Protein AF-B3EAR2-F1 (afdb_monomer_lite)

Radius of gyration: 21.67 Å; chains: 1; bounding box: 42×41×60 Å

InterPro domains:
  IPR010982 Lambda repressor-like, DNA-binding domain superfamily [G3DSA:1.10.260.40] (98-179)
  IPR050400 Bacterial Cytoskeleton RodZ [PTHR34475] (99-172)

Organism: Trichlorobacter lovleyi (strain ATCC BAA-1151 / DSM 17278 / SZ) (NCBI:txid398767)

Sequence (179 aa):
MEEYYNYLDLLELTPEATPADIRRRYRYLKNLYAGDSIEIRALANDFSDEIRADYLARLDDAFKKLSELPEKSTTGAPLPGPGLDDELRLWLTQVDCFTGATLRNIRERMKVDLKTIFTVTRIQTHFLEAIEGEAFQSFPAEVYLRSYLIEYARFLSLDTQRVLNDYLARYRDWTAQQA

Foldseek 3Di:
DVVLVVLCVLLVHDPPQDLVNLVVSLVVVCCVLVPVDPVCVVVCPVDDPVNSVVSNVSSVVSSVCCVPPPPCDLPPDQQPAQPDDPVLVVVVVVDPAQQLCNLVVLCVVSVHDLVNLCVRLVPDSVVNVCRNVVVLVVDPDPVVVLSVLSSSCSNSVHDSVRNCVRYVVVSVVVVVVVD

pLDDT: mean 78.04, std 14.91, range [40.09, 97.94]

Structure (mmCIF, N/CA/C/O backbone):
data_AF-B3EAR2-F1
#
_entry.id   AF-B3EAR2-F1
#
loop_
_atom_site.group_PDB
_atom_site.id
_atom_site.type_symbol
_atom_site.label_atom_id
_atom_site.label_alt_id
_atom_site.label_comp_id
_atom_site.label_asym_id
_atom_site.label_entity_id
_atom_site.label_seq_id
_atom_site.pdbx_PDB_ins_code
_atom_site.Cartn_x
_atom_site.Cartn_y
_atom_site.Cartn_z
_atom_site.occupancy
_atom_site.B_iso_or_equiv
_atom_site.auth_seq_id
_atom_site.auth_comp_id
_atom_site.auth_asym_id
_atom_site.auth_atom_id
_atom_site.pdbx_PDB_model_num
ATOM 1 N N . MET A 1 1 ? 21.654 0.392 -13.871 1.00 49.25 1 MET A N 1
ATOM 2 C CA . MET A 1 1 ? 20.672 1.318 -13.251 1.00 49.25 1 MET A CA 1
ATOM 3 C C . MET A 1 1 ? 20.372 2.493 -14.167 1.00 49.25 1 MET A C 1
ATOM 5 O O . MET A 1 1 ? 19.207 2.818 -14.299 1.00 49.25 1 MET A O 1
ATOM 9 N N . GLU A 1 2 ? 21.383 3.059 -14.825 1.00 55.91 2 GLU A N 1
ATOM 10 C CA . GLU A 1 2 ? 21.277 4.167 -15.789 1.00 55.91 2 GLU A CA 1
ATOM 11 C C . GLU A 1 2 ? 20.353 3.866 -16.986 1.00 55.91 2 GLU A C 1
ATOM 13 O O . GLU A 1 2 ? 19.466 4.651 -17.293 1.00 55.91 2 GLU A O 1
ATOM 18 N N . GLU A 1 3 ? 20.442 2.664 -17.565 1.00 62.03 3 GLU A N 1
ATOM 19 C CA . GLU A 1 3 ? 19.599 2.260 -18.705 1.00 62.03 3 GLU A CA 1
ATOM 20 C C . GLU A 1 3 ? 18.091 2.275 -18.404 1.00 62.03 3 GLU A C 1
ATOM 22 O O . GLU A 1 3 ? 17.298 2.636 -19.263 1.00 62.03 3 GLU A O 1
ATOM 27 N N . TYR A 1 4 ? 17.678 1.942 -17.176 1.00 65.44 4 TYR A N 1
ATOM 28 C CA . TYR A 1 4 ? 16.263 1.945 -16.784 1.00 65.44 4 TYR A CA 1
ATOM 29 C C . TYR A 1 4 ? 15.664 3.357 -16.787 1.00 65.44 4 TYR A C 1
ATOM 31 O O . TYR A 1 4 ? 14.547 3.546 -17.260 1.00 65.44 4 TYR A O 1
ATOM 39 N N . TYR A 1 5 ? 16.418 4.343 -16.294 1.00 68.94 5 TYR A N 1
ATOM 40 C CA . TYR A 1 5 ? 15.993 5.741 -16.307 1.00 68.94 5 TYR A CA 1
ATOM 41 C C . TYR A 1 5 ? 15.959 6.290 -17.735 1.00 68.94 5 TYR A C 1
ATOM 43 O O . TYR A 1 5 ? 14.987 6.937 -18.095 1.00 68.94 5 TYR A O 1
ATOM 51 N N . ASN A 1 6 ? 16.912 5.898 -18.588 1.00 75.12 6 ASN A N 1
ATOM 52 C CA . ASN A 1 6 ? 16.911 6.287 -20.001 1.00 75.12 6 ASN A CA 1
ATOM 53 C C . ASN A 1 6 ? 15.655 5.803 -20.753 1.00 75.12 6 ASN A C 1
ATOM 55 O O . ASN A 1 6 ? 15.128 6.521 -21.602 1.00 75.12 6 ASN A O 1
ATOM 59 N N . TYR A 1 7 ? 15.156 4.598 -20.451 1.00 79.38 7 TYR A N 1
ATOM 60 C CA . TYR A 1 7 ? 13.914 4.099 -21.054 1.00 79.38 7 TYR A CA 1
ATOM 61 C C . TYR A 1 7 ? 12.673 4.817 -20.512 1.00 79.38 7 TYR A C 1
ATOM 63 O O . TYR A 1 7 ? 11.746 5.080 -21.275 1.00 79.38 7 TYR A O 1
ATOM 71 N N . LEU A 1 8 ? 12.644 5.151 -19.220 1.00 77.00 8 LEU A N 1
ATOM 72 C CA . LEU A 1 8 ? 11.547 5.923 -18.632 1.00 77.00 8 LEU A CA 1
ATOM 73 C C . LEU A 1 8 ? 11.501 7.353 -19.170 1.00 77.00 8 LEU A C 1
ATOM 75 O O . LEU A 1 8 ? 10.425 7.812 -19.547 1.00 77.00 8 LEU A O 1
ATOM 79 N N . ASP A 1 9 ? 12.655 8.007 -19.291 1.00 77.12 9 ASP A N 1
ATOM 80 C CA . ASP A 1 9 ? 12.780 9.348 -19.861 1.00 77.12 9 ASP A CA 1
ATOM 81 C C . ASP A 1 9 ? 12.283 9.378 -21.310 1.00 77.12 9 ASP A C 1
ATOM 83 O O . ASP A 1 9 ? 11.586 10.310 -21.706 1.00 77.12 9 ASP A O 1
ATOM 87 N N . LEU A 1 10 ? 12.549 8.322 -22.092 1.00 81.56 10 LEU A N 1
ATOM 88 C CA . LEU A 1 10 ? 12.051 8.217 -23.465 1.00 81.56 10 LEU A CA 1
ATOM 89 C C . LEU A 1 10 ? 10.520 8.093 -23.540 1.00 81.56 10 LEU A C 1
ATOM 91 O O . LEU A 1 10 ? 9.911 8.586 -24.489 1.00 81.56 10 LEU A O 1
ATOM 95 N N . LEU A 1 11 ? 9.894 7.450 -22.550 1.00 82.31 11 LEU A N 1
ATOM 96 C CA . LEU A 1 11 ? 8.436 7.420 -22.419 1.00 82.31 11 LEU A CA 1
ATOM 97 C C . LEU A 1 11 ? 7.884 8.648 -21.674 1.00 82.31 11 LEU A C 1
ATOM 99 O O . LEU A 1 11 ? 6.668 8.749 -21.512 1.00 82.31 11 LEU A O 1
ATOM 103 N N . GLU A 1 12 ? 8.733 9.586 -21.253 1.00 79.31 12 GLU A N 1
ATOM 104 C CA . GLU A 1 12 ? 8.374 10.740 -20.422 1.00 79.31 12 GLU A CA 1
ATOM 105 C C . GLU A 1 12 ? 7.667 10.321 -19.121 1.00 79.31 12 GLU A C 1
ATOM 107 O O . GLU A 1 12 ? 6.612 10.841 -18.747 1.00 79.31 12 GLU A O 1
ATOM 112 N N . LEU A 1 13 ? 8.222 9.308 -18.458 1.00 78.31 13 LEU A N 1
ATOM 113 C CA . LEU A 1 13 ? 7.692 8.718 -17.236 1.00 78.31 13 LEU A CA 1
ATOM 114 C C . LEU A 1 13 ? 8.648 8.928 -16.071 1.00 78.31 13 LEU A C 1
ATOM 116 O O . LEU A 1 13 ? 9.864 8.948 -16.231 1.00 78.31 13 LEU A O 1
ATOM 120 N N . THR A 1 14 ? 8.084 9.032 -14.872 1.00 74.12 14 THR A N 1
ATOM 121 C CA . THR A 1 14 ? 8.878 9.084 -13.646 1.00 74.12 14 THR A CA 1
ATOM 122 C C . THR A 1 14 ? 9.204 7.668 -13.148 1.00 74.12 14 THR A C 1
ATOM 124 O O . THR A 1 14 ? 8.540 6.701 -13.544 1.00 74.12 14 THR A O 1
ATOM 127 N N . PRO A 1 15 ? 10.206 7.504 -12.264 1.00 67.62 15 PRO A N 1
ATOM 128 C CA . PRO A 1 15 ? 10.580 6.204 -11.692 1.00 67.62 15 PRO A CA 1
ATOM 129 C C . PRO A 1 15 ? 9.451 5.466 -10.961 1.00 67.62 15 PRO A C 1
ATOM 131 O O . PRO A 1 15 ? 9.532 4.251 -10.786 1.00 67.62 15 PRO A O 1
ATOM 134 N N . GLU A 1 16 ? 8.407 6.186 -10.554 1.00 66.75 16 GLU A N 1
ATOM 135 C CA . GLU A 1 16 ? 7.221 5.684 -9.858 1.00 66.75 16 GLU A CA 1
ATOM 136 C C . GLU A 1 16 ? 6.123 5.176 -10.812 1.00 66.75 16 GLU A C 1
ATOM 138 O O . GLU A 1 16 ? 5.080 4.704 -10.352 1.00 66.75 16 GLU A O 1
ATOM 143 N N . ALA A 1 17 ? 6.321 5.274 -12.131 1.00 71.38 17 ALA A N 1
ATOM 144 C CA . ALA A 1 17 ? 5.330 4.873 -13.122 1.00 71.38 17 ALA A CA 1
ATOM 145 C C . ALA A 1 17 ? 4.984 3.379 -13.021 1.00 71.38 17 ALA A C 1
ATOM 147 O O . ALA A 1 17 ? 5.853 2.504 -13.033 1.00 71.38 17 ALA A O 1
ATOM 148 N N . THR A 1 18 ? 3.687 3.070 -12.969 1.00 72.88 18 THR A N 1
ATOM 149 C CA . THR A 1 18 ? 3.226 1.680 -12.907 1.00 72.88 18 THR A CA 1
ATOM 150 C C . THR A 1 18 ? 3.320 1.001 -14.280 1.00 72.88 18 THR A C 1
ATOM 152 O O . THR A 1 18 ? 3.293 1.672 -15.316 1.00 72.88 18 THR A O 1
ATOM 155 N N . PRO A 1 19 ? 3.305 -0.344 -14.353 1.00 71.06 19 PRO A N 1
ATOM 156 C CA . PRO A 1 19 ? 3.233 -1.054 -15.634 1.00 71.06 19 PRO A CA 1
ATOM 157 C C . PRO A 1 19 ? 2.020 -0.657 -16.495 1.00 71.06 19 PRO A C 1
ATOM 159 O O . PRO A 1 19 ? 2.064 -0.716 -17.727 1.00 71.06 19 PRO A O 1
ATOM 162 N N . ALA A 1 20 ? 0.918 -0.238 -15.862 1.00 67.88 20 ALA A N 1
ATOM 163 C CA . ALA A 1 20 ? -0.247 0.286 -16.564 1.00 67.88 20 ALA A CA 1
ATOM 164 C C . ALA A 1 20 ? 0.025 1.671 -17.175 1.00 67.88 20 ALA A C 1
ATOM 166 O O . ALA A 1 20 ? -0.410 1.927 -18.301 1.00 67.88 20 ALA A O 1
ATOM 167 N N . ASP A 1 21 ? 0.774 2.530 -16.478 1.00 75.50 21 ASP A N 1
ATOM 168 C CA . ASP A 1 21 ? 1.197 3.841 -16.977 1.00 75.50 21 ASP A CA 1
ATOM 169 C C . ASP A 1 21 ? 2.162 3.701 -18.155 1.00 75.50 21 ASP A C 1
ATOM 171 O O . ASP A 1 21 ? 1.952 4.352 -19.176 1.00 75.50 21 ASP A O 1
ATOM 175 N N . ILE A 1 22 ? 3.119 2.768 -18.079 1.00 81.56 22 ILE A N 1
ATOM 176 C CA . ILE A 1 22 ? 4.043 2.437 -19.178 1.00 81.56 22 ILE A CA 1
ATOM 177 C C . ILE A 1 22 ? 3.260 2.045 -20.440 1.00 81.56 22 ILE A C 1
ATOM 179 O O . ILE A 1 22 ? 3.438 2.641 -21.502 1.00 81.56 22 ILE A O 1
ATOM 183 N N . ARG A 1 23 ? 2.308 1.105 -20.326 1.00 78.69 23 ARG A N 1
ATOM 184 C CA . ARG A 1 23 ? 1.460 0.673 -21.458 1.00 78.69 23 ARG A CA 1
ATOM 185 C C . ARG A 1 23 ? 0.550 1.775 -21.996 1.00 78.69 23 ARG A C 1
ATOM 187 O O . ARG A 1 23 ? 0.253 1.798 -23.193 1.00 78.69 23 ARG A O 1
ATOM 194 N N . ARG A 1 24 ? 0.020 2.636 -21.123 1.00 79.38 24 ARG A N 1
ATOM 195 C CA . ARG A 1 24 ? -0.842 3.759 -21.521 1.00 79.38 24 ARG A CA 1
ATOM 196 C C . ARG A 1 24 ? -0.030 4.805 -22.279 1.00 79.38 24 ARG A C 1
ATOM 198 O O . ARG A 1 24 ? -0.459 5.248 -23.341 1.00 79.38 24 ARG A O 1
ATOM 205 N N . ARG A 1 25 ? 1.141 5.159 -21.753 1.00 84.75 25 ARG A N 1
ATOM 206 C CA . ARG A 1 25 ? 2.001 6.204 -22.300 1.00 84.75 25 ARG A CA 1
ATOM 207 C C . ARG A 1 25 ? 2.644 5.792 -23.617 1.00 84.75 25 ARG A C 1
ATOM 209 O O . ARG A 1 25 ? 2.582 6.561 -24.568 1.00 84.75 25 ARG A O 1
ATOM 216 N N . TYR A 1 26 ? 3.121 4.551 -23.706 1.00 86.25 26 TYR A N 1
ATOM 217 C CA . TYR A 1 26 ? 3.596 3.958 -24.955 1.00 86.25 26 TYR A CA 1
ATOM 218 C C . TYR A 1 26 ? 2.552 4.058 -26.076 1.00 86.25 26 TYR A C 1
ATOM 220 O O . TYR A 1 26 ? 2.844 4.590 -27.142 1.00 86.25 26 TYR A O 1
ATOM 228 N N . ARG A 1 27 ? 1.307 3.622 -25.827 1.00 83.69 27 ARG A N 1
ATOM 229 C CA . ARG A 1 27 ? 0.227 3.708 -26.829 1.00 83.69 27 ARG A CA 1
ATOM 230 C C . ARG A 1 27 ? -0.081 5.143 -27.243 1.00 83.69 27 ARG A C 1
ATOM 232 O O . ARG A 1 27 ? -0.320 5.388 -28.419 1.00 83.69 27 ARG A O 1
ATOM 239 N N . TYR A 1 28 ? -0.073 6.074 -26.292 1.00 81.81 28 TYR A N 1
ATOM 240 C CA . TYR A 1 28 ? -0.286 7.488 -26.581 1.00 81.81 28 TYR A CA 1
ATOM 241 C C . TYR A 1 28 ? 0.802 8.046 -27.506 1.00 81.81 28 TYR A C 1
ATOM 243 O O . TYR A 1 28 ? 0.474 8.607 -28.546 1.00 81.81 28 TYR A O 1
ATOM 251 N N . LEU A 1 29 ? 2.082 7.852 -27.164 1.00 82.88 29 LEU A N 1
ATOM 252 C CA . LEU A 1 29 ? 3.205 8.347 -27.966 1.00 82.88 29 LEU A CA 1
ATOM 253 C C . LEU A 1 29 ? 3.239 7.668 -29.338 1.00 82.88 29 LEU A C 1
ATOM 255 O O . LEU A 1 29 ? 3.382 8.338 -30.356 1.00 82.88 29 LEU A O 1
ATOM 259 N N . LYS A 1 30 ? 3.005 6.353 -29.390 1.00 83.31 30 LYS A N 1
ATOM 260 C CA . LYS A 1 30 ? 2.936 5.616 -30.653 1.00 83.31 30 LYS A CA 1
ATOM 261 C C . LYS A 1 30 ? 1.836 6.156 -31.562 1.00 83.31 30 LYS A C 1
ATOM 263 O O . LYS A 1 30 ? 2.116 6.426 -32.718 1.00 83.31 30 LYS A O 1
ATOM 268 N N . ASN A 1 31 ? 0.631 6.402 -31.049 1.00 79.12 31 ASN A N 1
ATOM 269 C CA . ASN A 1 31 ? -0.453 6.983 -31.850 1.00 79.12 31 ASN A CA 1
ATOM 270 C C . ASN A 1 31 ? -0.174 8.437 -32.262 1.00 79.12 31 ASN A C 1
ATOM 272 O O . ASN A 1 31 ? -0.488 8.825 -33.385 1.00 79.12 31 ASN A O 1
ATOM 276 N N . LEU A 1 32 ? 0.429 9.232 -31.374 1.00 74.62 32 LEU A N 1
ATOM 277 C CA . LEU A 1 32 ? 0.750 10.636 -31.633 1.00 74.62 32 LEU A CA 1
ATOM 278 C C . LEU A 1 32 ? 1.768 10.788 -32.774 1.00 74.62 32 LEU A C 1
ATOM 280 O O . LEU A 1 32 ? 1.616 11.663 -33.623 1.00 74.62 32 LEU A O 1
ATOM 284 N N . TYR A 1 33 ? 2.776 9.913 -32.817 1.00 71.81 33 TYR A N 1
ATOM 285 C CA . TYR A 1 33 ? 3.859 9.966 -33.801 1.00 71.81 33 TYR A CA 1
ATOM 286 C C . TYR A 1 33 ? 3.686 8.999 -34.982 1.00 71.81 33 TYR A C 1
ATOM 288 O O . TYR A 1 33 ? 4.378 9.165 -35.979 1.00 71.81 33 TYR A O 1
ATOM 296 N N . ALA A 1 34 ? 2.752 8.042 -34.942 1.00 68.50 34 ALA A N 1
ATOM 297 C CA . ALA A 1 34 ? 2.411 7.191 -36.094 1.00 68.50 34 ALA A CA 1
ATOM 298 C C . ALA A 1 34 ? 1.641 7.938 -37.200 1.00 68.50 34 ALA A C 1
ATOM 300 O O . ALA A 1 34 ? 1.478 7.407 -38.295 1.00 68.50 34 ALA A O 1
ATOM 301 N N . GLY A 1 35 ? 1.211 9.181 -36.948 1.00 60.91 35 GLY A N 1
ATOM 302 C CA . GLY A 1 35 ? 0.560 10.028 -37.951 1.00 60.91 35 GLY A CA 1
ATOM 303 C C . GLY A 1 35 ? -0.949 9.813 -38.099 1.00 60.91 35 GLY A C 1
ATOM 304 O O . GLY A 1 35 ? -1.537 10.366 -39.027 1.00 60.91 35 GLY A O 1
ATOM 305 N N . ASP A 1 36 ? -1.577 9.072 -37.180 1.00 53.06 36 ASP A N 1
ATOM 306 C CA . ASP A 1 36 ? -3.024 8.806 -37.190 1.00 53.06 36 ASP A CA 1
ATOM 307 C C . ASP A 1 36 ? -3.866 9.942 -36.580 1.00 53.06 36 ASP A C 1
ATOM 309 O O . ASP A 1 36 ? -5.090 9.932 -36.714 1.00 53.06 36 ASP A O 1
ATOM 313 N N . SER A 1 37 ? -3.244 10.954 -35.952 1.00 54.31 37 SER A N 1
ATOM 314 C CA . SER A 1 37 ? -3.953 12.175 -35.548 1.00 54.31 37 SER A CA 1
ATOM 315 C C . SER A 1 37 ? -3.783 13.312 -36.560 1.00 54.31 37 SER A C 1
ATOM 317 O O . SER A 1 37 ? -2.673 13.726 -36.905 1.00 54.31 37 SER A O 1
ATOM 319 N N . ILE A 1 38 ? -4.924 13.861 -36.987 1.00 48.88 38 ILE A N 1
ATOM 320 C CA . ILE A 1 38 ? -5.070 15.000 -37.907 1.00 48.88 38 ILE A CA 1
ATOM 321 C C . ILE A 1 38 ? -4.341 16.259 -37.391 1.00 48.88 38 ILE A C 1
ATOM 323 O O . ILE A 1 38 ? -3.928 17.095 -38.194 1.00 48.88 38 ILE A O 1
ATOM 327 N N . GLU A 1 39 ? -4.110 16.376 -36.080 1.00 50.81 39 GLU A N 1
ATOM 328 C CA . GLU A 1 39 ? -3.535 17.567 -35.438 1.00 50.81 39 GLU A CA 1
ATOM 329 C C . GLU A 1 39 ? -2.027 17.779 -35.691 1.00 50.81 39 GLU A C 1
ATOM 331 O O . GLU A 1 39 ? -1.559 18.914 -35.638 1.00 50.81 39 GLU A O 1
ATOM 336 N N . ILE A 1 40 ? -1.255 16.734 -36.021 1.00 49.72 40 ILE A N 1
ATOM 337 C CA . ILE A 1 40 ? 0.213 16.838 -36.182 1.00 49.72 40 ILE A CA 1
ATOM 338 C C . ILE A 1 40 ? 0.642 17.084 -37.634 1.00 49.72 40 ILE A C 1
ATOM 340 O O . ILE A 1 40 ? 1.688 17.690 -37.862 1.00 49.72 40 ILE A O 1
ATOM 344 N N . ARG A 1 41 ? -0.167 16.718 -38.641 1.00 51.53 41 ARG A N 1
ATOM 345 C CA . ARG A 1 41 ? 0.163 16.988 -40.059 1.00 51.53 41 ARG A CA 1
ATOM 346 C C . ARG A 1 41 ? 0.382 18.478 -40.356 1.00 51.53 41 ARG A C 1
ATOM 348 O O . ARG A 1 41 ? 1.110 18.799 -41.287 1.00 51.53 41 ARG A O 1
ATOM 355 N N . ALA A 1 42 ? -0.198 19.369 -39.550 1.00 51.41 42 ALA A N 1
ATOM 356 C CA . ALA A 1 42 ? -0.034 20.817 -39.667 1.00 51.41 42 ALA A CA 1
ATOM 357 C C . ALA A 1 42 ? 1.272 21.364 -39.043 1.00 51.41 42 ALA A C 1
ATOM 359 O O . ALA A 1 42 ? 1.683 22.465 -39.396 1.00 51.41 42 ALA A O 1
ATOM 360 N N . LEU A 1 43 ? 1.935 20.605 -38.158 1.00 51.34 43 LEU A N 1
ATOM 361 C CA . LEU A 1 43 ? 3.219 20.958 -37.521 1.00 51.34 43 LEU A CA 1
ATOM 362 C C . LEU A 1 43 ? 4.394 20.082 -38.008 1.00 51.34 43 LEU A C 1
ATOM 364 O O . LEU A 1 43 ? 5.541 20.313 -37.640 1.00 51.34 43 LEU A O 1
ATOM 368 N N . ALA A 1 44 ? 4.132 19.081 -38.853 1.00 49.34 44 ALA A N 1
ATOM 369 C CA . ALA A 1 44 ? 5.088 18.059 -39.293 1.00 49.34 44 ALA A CA 1
ATOM 370 C C . ALA A 1 44 ? 6.136 18.526 -40.324 1.00 49.34 44 ALA A C 1
ATOM 372 O O . ALA A 1 44 ? 6.766 17.685 -40.961 1.00 49.34 44 ALA A O 1
ATOM 373 N N . ASN A 1 45 ? 6.342 19.833 -40.499 1.00 52.34 45 ASN A N 1
ATOM 374 C CA . ASN A 1 45 ? 7.364 20.341 -41.418 1.00 52.34 45 ASN A CA 1
ATOM 375 C C . ASN A 1 45 ? 8.783 20.324 -40.809 1.00 52.34 45 ASN A C 1
ATOM 377 O O . ASN A 1 45 ? 9.753 20.493 -41.541 1.00 52.34 45 ASN A O 1
ATOM 381 N N . ASP A 1 46 ? 8.900 20.071 -39.498 1.00 53.59 46 ASP A N 1
ATOM 382 C CA . ASP A 1 46 ? 10.171 20.136 -38.758 1.00 53.59 46 ASP A CA 1
ATOM 383 C C . ASP A 1 46 ? 10.805 18.760 -38.463 1.00 53.59 46 ASP A C 1
ATOM 385 O O . ASP A 1 46 ? 11.927 18.690 -37.966 1.00 53.59 46 ASP A O 1
ATOM 389 N N . PHE A 1 47 ? 10.132 17.649 -38.793 1.00 54.84 47 PHE A N 1
ATOM 390 C CA . PHE A 1 47 ? 10.651 16.293 -38.572 1.00 54.84 47 PHE A CA 1
ATOM 391 C C . PHE A 1 47 ? 10.589 15.465 -39.854 1.00 54.84 47 PHE A C 1
ATOM 393 O O . PHE A 1 47 ? 9.499 15.165 -40.348 1.00 54.84 47 PHE A O 1
ATOM 400 N N . SER A 1 48 ? 11.756 15.057 -40.368 1.00 68.12 48 SER A N 1
ATOM 401 C CA . SER A 1 48 ? 11.826 14.137 -41.506 1.00 68.12 48 SER A CA 1
ATOM 402 C C . SER A 1 48 ? 11.195 12.785 -41.156 1.00 68.12 48 SER A C 1
ATOM 404 O O . SER A 1 48 ? 11.195 12.354 -39.997 1.00 68.12 48 SER A O 1
ATOM 406 N N . ASP A 1 49 ? 10.672 12.095 -42.171 1.00 69.81 49 ASP A N 1
ATOM 407 C CA . ASP A 1 49 ? 10.103 10.750 -42.018 1.00 69.81 49 ASP A CA 1
ATOM 408 C C . ASP A 1 49 ? 11.118 9.765 -41.409 1.00 69.81 49 ASP A C 1
ATOM 410 O O . ASP A 1 49 ? 10.743 8.886 -40.634 1.00 69.81 49 ASP A O 1
ATOM 414 N N . GLU A 1 50 ? 12.409 9.969 -41.685 1.00 70.88 50 GLU A N 1
ATOM 415 C CA . GLU A 1 50 ? 13.515 9.191 -41.121 1.00 70.88 50 GLU A CA 1
ATOM 416 C C . GLU A 1 50 ? 13.669 9.397 -39.608 1.00 70.88 50 GLU A C 1
ATOM 418 O O . GLU A 1 50 ? 13.753 8.422 -38.864 1.00 70.88 50 GLU A O 1
ATOM 423 N N . ILE A 1 51 ? 13.642 10.647 -39.128 1.00 69.25 51 ILE A N 1
ATOM 424 C CA . ILE A 1 51 ? 13.751 10.950 -37.689 1.00 69.25 51 ILE A CA 1
ATOM 425 C C . ILE A 1 51 ? 12.535 10.397 -36.936 1.00 69.25 51 ILE A C 1
ATOM 427 O O . ILE A 1 51 ? 12.661 9.878 -35.826 1.00 69.25 51 ILE A O 1
ATOM 431 N N . ARG A 1 52 ? 11.348 10.469 -37.548 1.00 69.94 52 ARG A N 1
ATOM 432 C CA . ARG A 1 52 ? 10.119 9.903 -36.978 1.00 69.94 52 ARG A CA 1
ATOM 433 C C . ARG A 1 52 ? 10.208 8.384 -36.848 1.00 69.94 52 ARG A C 1
ATOM 435 O O . ARG A 1 52 ? 9.835 7.842 -35.809 1.00 69.94 52 ARG A O 1
ATOM 442 N N . ALA A 1 53 ? 10.705 7.707 -37.881 1.00 75.00 53 ALA A N 1
ATOM 443 C CA . ALA A 1 53 ? 10.896 6.262 -37.863 1.00 75.00 53 ALA A CA 1
ATOM 444 C C . ALA A 1 53 ? 11.918 5.833 -36.796 1.00 75.00 53 ALA A C 1
ATOM 446 O O . ALA A 1 53 ? 11.652 4.883 -36.059 1.00 75.00 53 ALA A O 1
ATOM 447 N N . ASP A 1 54 ? 13.032 6.562 -36.658 1.00 77.81 54 ASP A N 1
ATOM 448 C CA . ASP A 1 54 ? 14.031 6.319 -35.608 1.00 77.81 54 ASP A CA 1
ATOM 449 C C . ASP A 1 54 ? 13.432 6.473 -34.202 1.00 77.81 54 ASP A C 1
ATOM 451 O O . ASP A 1 54 ? 13.571 5.592 -33.353 1.00 77.81 54 ASP A O 1
ATOM 455 N N . TYR A 1 55 ? 12.680 7.551 -33.964 1.00 77.88 55 TYR A N 1
ATOM 456 C CA . TYR A 1 55 ? 12.037 7.790 -32.674 1.00 77.88 55 TYR A CA 1
ATOM 457 C C . TYR A 1 55 ? 11.030 6.688 -32.306 1.00 77.88 55 TYR A C 1
ATOM 459 O O . TYR A 1 55 ? 11.040 6.188 -31.179 1.00 77.88 55 TYR A O 1
ATOM 467 N N . LEU A 1 56 ? 10.201 6.251 -33.260 1.00 78.81 56 LEU A N 1
ATOM 468 C CA . LEU A 1 56 ? 9.258 5.148 -33.053 1.00 78.81 56 LEU A CA 1
ATOM 469 C C . LEU A 1 56 ? 9.971 3.817 -32.776 1.00 78.81 56 LEU A C 1
ATOM 471 O O . LEU A 1 56 ? 9.536 3.065 -31.904 1.00 78.81 5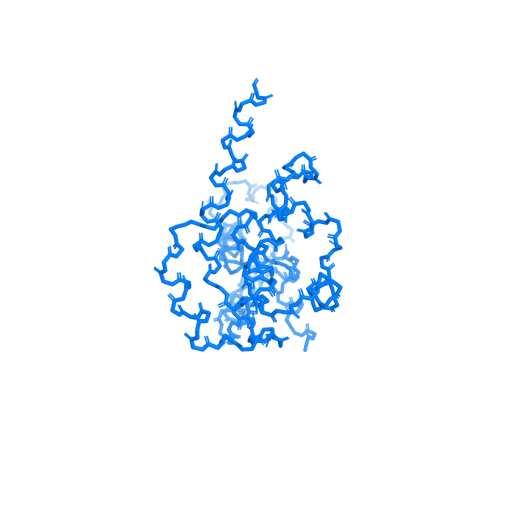6 L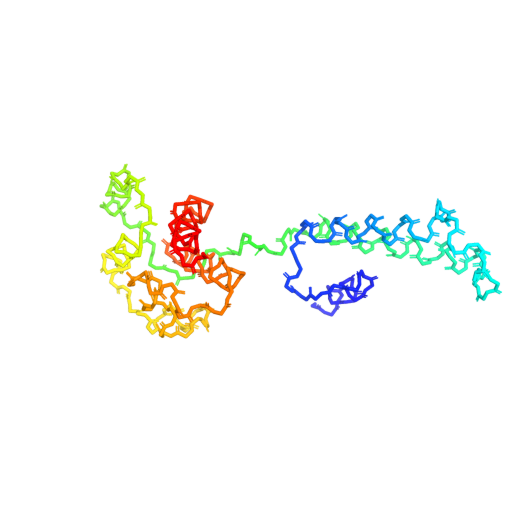EU A O 1
ATOM 475 N N . ALA A 1 57 ? 11.082 3.537 -33.464 1.00 82.88 57 ALA A N 1
ATOM 476 C CA . ALA A 1 57 ? 11.884 2.341 -33.217 1.00 82.88 57 ALA A CA 1
ATOM 477 C C . ALA A 1 57 ? 12.493 2.348 -31.807 1.00 82.88 57 ALA A C 1
ATOM 479 O O . ALA A 1 57 ? 12.454 1.335 -31.105 1.00 82.88 57 ALA A O 1
ATOM 480 N N . ARG A 1 58 ? 12.989 3.505 -31.356 1.00 80.56 58 ARG A N 1
ATOM 481 C CA . ARG A 1 58 ? 13.511 3.687 -29.994 1.00 80.56 58 ARG A CA 1
ATOM 482 C C . ARG A 1 58 ? 12.417 3.542 -28.935 1.00 80.56 58 ARG A C 1
ATOM 484 O O . ARG A 1 58 ? 12.673 2.950 -27.890 1.00 80.56 58 ARG A O 1
ATOM 491 N N . LEU A 1 59 ? 11.201 4.030 -29.197 1.00 82.00 59 LEU A N 1
ATOM 492 C CA . LEU A 1 59 ? 10.041 3.833 -28.316 1.00 82.00 59 LEU A CA 1
ATOM 493 C C . LEU A 1 59 ? 9.640 2.359 -28.197 1.00 82.00 59 LEU A C 1
ATOM 495 O O . LEU A 1 59 ? 9.344 1.893 -27.096 1.00 82.00 59 LEU A O 1
ATOM 499 N N . ASP A 1 60 ? 9.628 1.630 -29.315 1.00 83.25 60 ASP A N 1
ATOM 500 C CA . ASP A 1 60 ? 9.324 0.198 -29.336 1.00 83.25 60 ASP A CA 1
ATOM 501 C C . ASP A 1 60 ? 10.387 -0.607 -28.574 1.00 83.25 60 ASP A C 1
ATOM 503 O O . ASP A 1 60 ? 10.030 -1.474 -27.774 1.00 83.25 60 ASP A O 1
ATOM 507 N N . ASP A 1 61 ? 11.673 -0.288 -28.753 1.00 82.38 61 ASP A N 1
ATOM 508 C CA . ASP A 1 61 ? 12.755 -0.921 -27.993 1.00 82.38 61 ASP A CA 1
ATOM 509 C C . ASP A 1 61 ? 12.655 -0.595 -26.498 1.00 82.38 61 ASP A C 1
ATOM 511 O O . ASP A 1 61 ? 12.679 -1.505 -25.676 1.00 82.38 61 ASP A O 1
ATOM 515 N N . ALA A 1 62 ? 12.422 0.665 -26.120 1.00 81.00 62 ALA A N 1
ATOM 516 C CA . ALA A 1 62 ? 12.258 1.043 -24.718 1.00 81.00 62 ALA A CA 1
ATOM 517 C C . ALA A 1 62 ? 11.057 0.356 -24.058 1.00 81.00 62 ALA A C 1
ATOM 519 O O . ALA A 1 62 ? 11.176 -0.155 -22.945 1.00 81.00 62 ALA A O 1
ATOM 520 N N . PHE A 1 63 ? 9.910 0.282 -24.740 1.00 80.56 63 PHE A N 1
ATOM 521 C CA . PHE A 1 63 ? 8.748 -0.450 -24.241 1.00 80.56 63 PHE A CA 1
ATOM 522 C C . PHE A 1 63 ? 9.049 -1.943 -24.095 1.00 80.56 63 PHE A C 1
ATOM 524 O O . PHE A 1 63 ? 8.751 -2.527 -23.053 1.00 80.56 63 PHE A O 1
ATOM 531 N N . LYS A 1 64 ? 9.689 -2.546 -25.103 1.00 83.81 64 LYS A N 1
ATOM 532 C CA . LYS A 1 64 ? 10.109 -3.946 -25.076 1.00 83.81 64 LYS A CA 1
ATOM 533 C C . LYS A 1 64 ? 11.042 -4.203 -23.899 1.00 83.81 64 LYS A C 1
ATOM 535 O O . LYS A 1 64 ? 10.736 -5.068 -23.089 1.00 83.81 64 LYS A O 1
ATOM 540 N N . LYS A 1 65 ? 12.094 -3.401 -23.723 1.00 82.75 65 LYS A N 1
ATOM 541 C CA . LYS A 1 65 ? 13.021 -3.491 -22.588 1.00 82.75 65 LYS A CA 1
ATOM 542 C C . LYS A 1 65 ? 12.302 -3.309 -21.257 1.00 82.75 65 LYS A C 1
ATOM 544 O O . LYS A 1 65 ? 12.478 -4.142 -20.383 1.00 82.75 65 LYS A O 1
ATOM 549 N N . LEU A 1 66 ? 11.434 -2.310 -21.103 1.00 77.12 66 LEU A N 1
ATOM 550 C CA . LEU A 1 66 ? 10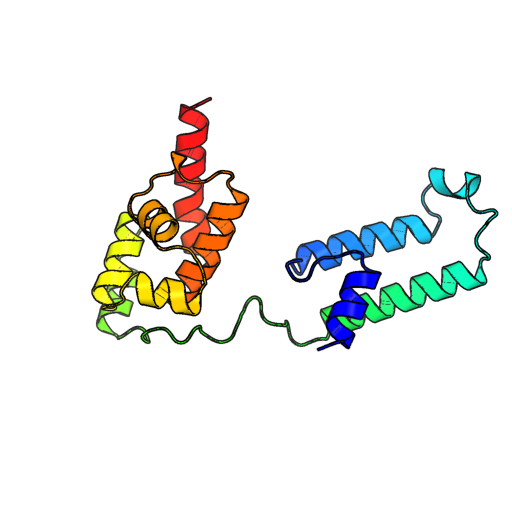.648 -2.127 -19.875 1.00 77.12 66 LEU A CA 1
ATOM 551 C C . LEU A 1 66 ? 9.674 -3.285 -19.599 1.00 77.12 66 LEU A C 1
ATOM 553 O O . LEU A 1 66 ? 9.375 -3.551 -18.439 1.00 77.12 66 LEU A O 1
ATOM 557 N N . SER A 1 67 ? 9.193 -3.973 -20.639 1.00 71.88 67 SER A N 1
ATOM 558 C CA . SER A 1 67 ? 8.296 -5.133 -20.526 1.00 71.88 67 SER A CA 1
ATOM 559 C C . SER A 1 67 ? 9.011 -6.483 -20.357 1.00 71.88 67 SER A C 1
ATOM 561 O O . SER A 1 67 ? 8.433 -7.401 -19.784 1.00 71.88 67 SER A O 1
ATOM 563 N N . GLU A 1 68 ? 10.244 -6.607 -20.861 1.00 71.12 68 GLU A N 1
ATOM 564 C CA . GLU A 1 68 ? 11.099 -7.804 -20.799 1.00 71.12 68 GLU A CA 1
ATOM 565 C C . GLU A 1 68 ? 12.040 -7.792 -19.599 1.00 71.12 68 GLU A C 1
ATOM 567 O O . GLU A 1 68 ? 12.526 -8.848 -19.187 1.00 71.12 68 GLU A O 1
ATOM 572 N N . LEU A 1 69 ? 12.317 -6.612 -19.036 1.00 61.09 69 LEU A N 1
ATOM 573 C CA . LEU A 1 69 ? 12.935 -6.527 -17.727 1.00 61.09 69 LEU A CA 1
ATOM 574 C C . LEU A 1 69 ? 12.058 -7.360 -16.786 1.00 61.09 69 LEU A C 1
ATOM 576 O O . LEU A 1 69 ? 10.853 -7.094 -16.719 1.00 61.09 69 LEU A O 1
ATOM 580 N N . PRO A 1 70 ? 12.622 -8.372 -16.090 1.00 46.22 70 PRO A N 1
ATOM 581 C CA . PRO A 1 70 ? 11.875 -9.093 -15.071 1.00 46.22 70 PRO A CA 1
ATOM 582 C C . PRO A 1 70 ? 11.311 -8.013 -14.178 1.00 46.22 70 PRO A C 1
ATOM 584 O O . PRO A 1 70 ? 12.112 -7.180 -13.738 1.00 46.22 70 PRO A O 1
ATOM 587 N N . GLU A 1 71 ? 9.972 -7.963 -14.066 1.00 47.09 71 GLU A N 1
ATOM 588 C CA . GLU A 1 71 ? 9.249 -6.859 -13.437 1.00 47.09 71 GLU A CA 1
ATOM 589 C C . GLU A 1 71 ? 10.124 -6.334 -12.318 1.00 47.09 71 GLU A C 1
ATOM 591 O O . GLU A 1 71 ? 10.436 -7.089 -11.395 1.00 47.09 71 GLU A O 1
ATOM 596 N N . LYS A 1 72 ? 10.660 -5.114 -12.456 1.00 45.84 72 LYS A N 1
ATOM 597 C CA . LYS A 1 72 ? 11.420 -4.535 -11.360 1.00 45.84 72 LYS A CA 1
ATOM 598 C C . LYS A 1 72 ? 10.371 -4.343 -10.304 1.00 45.84 72 LYS A C 1
ATOM 600 O O . LYS A 1 72 ? 9.453 -3.540 -10.455 1.00 45.84 72 LYS A O 1
ATOM 605 N N . SER A 1 73 ? 10.388 -5.281 -9.392 1.00 40.97 73 SER A N 1
ATOM 606 C CA . SER A 1 73 ? 9.144 -5.828 -8.964 1.00 40.97 73 SER A CA 1
ATOM 607 C C . SER A 1 73 ? 8.482 -4.771 -8.090 1.00 40.97 73 SER A C 1
ATOM 609 O O . SER A 1 73 ? 8.973 -4.381 -7.035 1.00 40.97 73 SER A O 1
ATOM 611 N N . THR A 1 74 ? 7.365 -4.240 -8.580 1.00 43.81 74 THR A N 1
ATOM 612 C CA . THR A 1 74 ? 6.306 -3.748 -7.695 1.00 43.81 74 THR A CA 1
ATOM 613 C C . THR A 1 74 ? 5.782 -4.923 -6.853 1.00 43.81 74 THR A C 1
ATOM 615 O O . THR A 1 74 ? 5.294 -4.734 -5.748 1.00 43.81 74 THR A O 1
ATOM 618 N N . THR A 1 75 ? 6.066 -6.155 -7.279 1.00 45.44 75 THR A N 1
ATOM 619 C CA . THR A 1 75 ? 6.303 -7.365 -6.477 1.00 45.44 75 THR A CA 1
ATOM 620 C C . THR A 1 75 ? 7.687 -7.368 -5.803 1.00 45.44 75 THR A C 1
ATOM 622 O O . THR A 1 75 ? 8.446 -8.331 -5.921 1.00 45.44 75 THR A O 1
ATOM 625 N N . GLY A 1 76 ? 8.100 -6.272 -5.157 1.00 42.53 76 GLY A N 1
A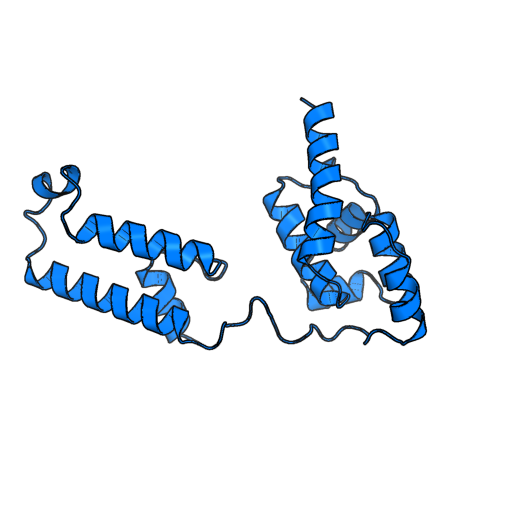TOM 626 C CA . GLY A 1 76 ? 9.442 -6.203 -4.560 1.00 42.53 76 GLY A CA 1
ATOM 627 C C . GLY A 1 76 ? 9.655 -7.417 -3.674 1.00 42.53 76 GLY A C 1
ATOM 628 O O . GLY A 1 76 ? 8.703 -7.845 -3.013 1.00 42.53 76 GLY A O 1
ATOM 629 N N . ALA A 1 77 ? 10.867 -7.978 -3.721 1.00 40.09 77 ALA A N 1
ATOM 630 C CA . ALA A 1 77 ? 11.314 -8.991 -2.773 1.00 40.09 77 ALA A CA 1
ATOM 631 C C . ALA A 1 77 ? 10.673 -8.704 -1.407 1.00 40.09 77 ALA A C 1
ATOM 633 O O . ALA A 1 77 ? 10.629 -7.516 -1.053 1.00 40.09 77 ALA A O 1
ATOM 634 N N . PRO A 1 78 ? 10.130 -9.721 -0.701 1.00 43.75 78 PRO A N 1
ATOM 635 C CA . PRO A 1 78 ? 9.461 -9.509 0.573 1.00 43.75 78 PRO A CA 1
ATOM 636 C C . PRO A 1 78 ? 10.277 -8.499 1.362 1.00 43.75 78 PRO A C 1
ATOM 638 O O . PRO A 1 78 ? 11.480 -8.709 1.560 1.00 43.75 78 PRO A O 1
ATOM 641 N N . LEU A 1 79 ? 9.663 -7.359 1.709 1.00 45.12 79 LEU A N 1
ATOM 642 C CA . LEU A 1 79 ? 10.304 -6.447 2.647 1.00 45.12 79 LEU A CA 1
ATOM 643 C C . LEU A 1 79 ? 10.755 -7.327 3.820 1.00 45.12 79 LEU A C 1
ATOM 645 O O . LEU A 1 79 ? 10.013 -8.256 4.153 1.00 45.12 79 LEU A O 1
ATOM 649 N N . PRO A 1 80 ? 11.958 -7.131 4.390 1.00 45.31 80 PRO A N 1
ATOM 650 C CA . PRO A 1 80 ? 12.397 -7.886 5.555 1.00 45.31 80 PRO A CA 1
ATOM 651 C C . PRO A 1 80 ? 11.451 -7.564 6.715 1.00 45.31 80 PRO A C 1
ATOM 653 O O . PRO A 1 80 ? 11.678 -6.660 7.514 1.00 45.31 80 PRO A O 1
ATOM 656 N N . GLY A 1 81 ? 10.326 -8.263 6.724 1.00 53.66 81 GLY A N 1
ATOM 657 C CA . GLY A 1 81 ? 9.281 -8.229 7.711 1.00 53.66 81 GLY A CA 1
ATOM 658 C C . GLY A 1 81 ? 9.436 -9.449 8.610 1.00 53.66 81 GLY A C 1
ATOM 659 O O . GLY A 1 81 ? 10.111 -10.421 8.247 1.00 53.66 81 GLY A O 1
ATOM 660 N N . PRO A 1 82 ? 8.824 -9.424 9.796 1.00 56.00 82 PRO A N 1
ATOM 661 C CA . PRO A 1 82 ? 8.706 -10.622 10.610 1.00 56.00 82 PRO A CA 1
ATOM 662 C C . PRO A 1 82 ? 7.946 -11.638 9.762 1.00 56.00 82 PRO A C 1
ATOM 664 O O . PRO A 1 82 ? 6.824 -11.365 9.345 1.00 56.00 82 PRO A O 1
ATOM 667 N N . GLY A 1 83 ? 8.551 -12.774 9.425 1.00 60.19 83 GLY A N 1
ATOM 668 C CA . GLY A 1 83 ? 7.805 -13.834 8.751 1.00 60.19 83 GLY A CA 1
ATOM 669 C C . GLY A 1 83 ? 6.525 -14.145 9.538 1.00 60.19 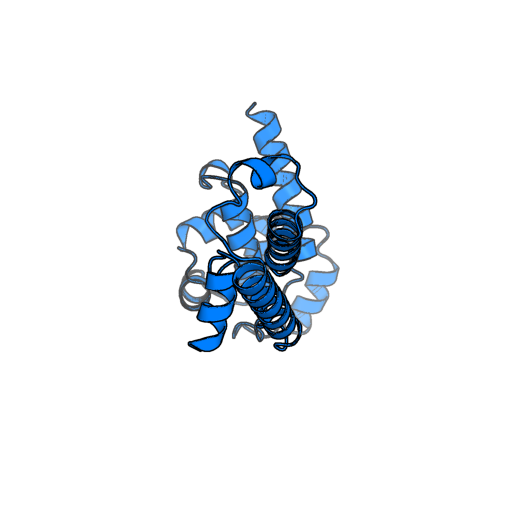83 GLY A C 1
ATOM 670 O O . GLY A 1 83 ? 6.540 -14.128 10.767 1.00 60.19 83 GLY A O 1
ATOM 671 N N . LEU A 1 84 ? 5.416 -14.391 8.838 1.00 68.88 84 LEU A N 1
ATOM 672 C CA . LEU A 1 84 ? 4.159 -14.774 9.485 1.00 68.88 84 LEU A CA 1
ATOM 673 C C . LEU A 1 84 ? 4.342 -16.140 10.160 1.00 68.88 84 LEU A C 1
ATOM 675 O O . LEU A 1 84 ? 4.647 -17.118 9.469 1.00 68.88 84 LEU A O 1
ATOM 679 N N . ASP A 1 85 ? 4.164 -16.209 11.479 1.00 77.06 85 ASP A N 1
ATOM 680 C CA . ASP A 1 85 ? 4.097 -17.484 12.193 1.00 77.06 85 ASP A CA 1
ATOM 681 C C . ASP A 1 85 ? 2.764 -18.207 11.919 1.00 77.06 85 ASP A C 1
ATOM 683 O O . ASP A 1 85 ? 1.816 -17.645 11.358 1.00 77.06 85 ASP A O 1
ATOM 687 N N . ASP A 1 86 ? 2.701 -19.495 12.255 1.00 74.94 86 ASP A N 1
ATOM 688 C CA . ASP A 1 86 ? 1.542 -20.332 11.925 1.00 74.94 86 ASP A CA 1
ATOM 689 C C . ASP A 1 86 ? 0.279 -19.933 12.708 1.00 74.94 86 ASP A C 1
ATOM 691 O O . ASP A 1 86 ? -0.835 -20.067 12.195 1.00 74.94 86 ASP A O 1
ATOM 695 N N . GLU A 1 87 ? 0.437 -19.374 13.912 1.00 79.19 87 GLU A N 1
ATOM 696 C CA . GLU A 1 87 ? -0.671 -18.865 14.726 1.00 79.19 87 GLU A CA 1
ATOM 697 C C . GLU A 1 87 ? -1.316 -17.632 14.077 1.00 79.19 87 GLU A C 1
ATOM 699 O O . GLU A 1 87 ? -2.540 -17.568 13.916 1.00 79.19 87 GLU A O 1
ATOM 704 N N . LEU A 1 88 ? -0.503 -16.670 13.637 1.00 79.88 88 LEU A N 1
ATOM 705 C CA . LEU A 1 88 ? -0.976 -15.466 12.969 1.00 79.88 88 LEU A CA 1
ATOM 706 C C . LEU A 1 88 ? -1.599 -15.782 11.610 1.00 79.88 88 LEU A C 1
ATOM 708 O O . LEU A 1 88 ? -2.620 -15.191 11.261 1.00 79.88 88 LEU A O 1
ATOM 712 N N . ARG A 1 89 ? -1.040 -16.740 10.859 1.00 79.88 89 ARG A N 1
ATOM 713 C CA . ARG A 1 89 ? -1.648 -17.220 9.607 1.00 79.88 89 ARG A CA 1
ATOM 714 C C . ARG A 1 89 ? -3.056 -17.748 9.834 1.00 79.88 89 ARG A C 1
ATOM 716 O O . ARG A 1 89 ? -3.964 -17.376 9.095 1.00 79.88 89 ARG A O 1
ATOM 723 N N . LEU A 1 90 ? -3.245 -18.581 10.857 1.00 77.88 90 LEU A N 1
ATOM 724 C CA . LEU A 1 90 ? -4.559 -19.125 11.181 1.00 77.88 90 LEU A CA 1
ATOM 725 C C . LEU A 1 90 ? -5.527 -18.014 11.594 1.00 77.88 90 LEU A C 1
ATOM 727 O O . LEU A 1 90 ? -6.673 -18.000 11.151 1.00 77.88 90 LEU A O 1
ATOM 731 N N . TRP A 1 91 ? -5.065 -17.044 12.380 1.00 84.19 91 TRP A N 1
ATOM 732 C CA . TRP A 1 91 ? -5.883 -15.895 12.755 1.00 84.19 91 TRP A CA 1
ATOM 733 C C . TRP A 1 91 ? -6.278 -15.030 11.545 1.00 84.19 91 TRP A C 1
ATOM 735 O O . TRP A 1 91 ? -7.436 -14.635 11.435 1.00 84.19 91 TRP A O 1
ATOM 745 N N . LEU A 1 92 ? -5.372 -14.803 10.585 1.00 84.75 92 LEU A N 1
ATOM 746 C CA . LEU A 1 92 ? -5.660 -14.054 9.352 1.00 84.75 92 LEU A CA 1
ATOM 747 C C . LEU A 1 92 ? -6.766 -14.696 8.500 1.00 84.75 92 LEU A C 1
ATOM 749 O O . LEU A 1 92 ? -7.466 -13.980 7.786 1.00 84.75 92 LEU A O 1
ATOM 753 N N . THR A 1 93 ? -6.965 -16.017 8.586 1.00 81.19 93 THR A N 1
ATOM 754 C CA . THR A 1 93 ? -8.092 -16.685 7.903 1.00 81.19 93 THR A CA 1
ATOM 755 C C . THR A 1 93 ? -9.459 -16.308 8.478 1.00 81.19 93 THR A C 1
ATOM 757 O O . THR A 1 93 ? -10.458 -16.431 7.779 1.00 81.19 93 THR A O 1
ATOM 760 N N . GLN A 1 94 ? -9.501 -15.827 9.725 1.00 85.19 94 GLN A N 1
ATOM 761 C CA . GLN A 1 94 ? -10.719 -15.404 10.429 1.00 85.19 94 GLN A CA 1
ATOM 762 C C . GLN A 1 94 ? -10.967 -13.897 10.309 1.00 85.19 94 GLN A C 1
ATOM 764 O O . GLN A 1 94 ? -11.986 -13.395 10.773 1.00 85.19 94 GLN A O 1
ATOM 769 N N . VAL A 1 95 ? -10.022 -13.151 9.735 1.00 86.44 95 VAL A N 1
ATOM 770 C CA . VAL A 1 95 ? -10.201 -11.725 9.488 1.00 86.44 95 VAL A CA 1
ATOM 771 C C . VAL A 1 95 ? -11.156 -11.572 8.320 1.00 86.44 95 VAL A C 1
ATOM 773 O O . VAL A 1 95 ? -10.813 -11.939 7.199 1.00 86.44 95 VAL A O 1
ATOM 776 N N . ASP A 1 96 ? -12.322 -10.986 8.572 1.00 87.56 96 ASP A N 1
ATOM 777 C CA . ASP A 1 96 ? -13.298 -10.695 7.523 1.00 87.56 96 ASP A CA 1
ATOM 778 C C . ASP A 1 96 ? -12.866 -9.490 6.677 1.00 87.56 96 ASP A C 1
ATOM 780 O O . ASP A 1 96 ? -12.907 -9.551 5.447 1.00 87.56 96 ASP A O 1
ATOM 784 N N . CYS A 1 97 ? -12.385 -8.417 7.323 1.00 89.62 97 CYS A N 1
ATOM 785 C CA . CYS A 1 97 ? -11.989 -7.175 6.654 1.00 89.62 97 CYS A CA 1
ATOM 786 C C . CYS A 1 97 ? -10.758 -6.488 7.272 1.00 89.62 97 CYS A C 1
ATOM 788 O O . CYS A 1 97 ? -10.544 -6.501 8.491 1.00 89.62 97 CYS A O 1
ATOM 790 N N . PHE A 1 98 ? -9.970 -5.825 6.423 1.00 92.81 98 PHE A N 1
ATOM 791 C CA . PHE A 1 98 ? -8.807 -5.031 6.832 1.00 92.81 98 PHE A CA 1
ATOM 792 C C . PHE A 1 98 ? -9.172 -3.569 7.117 1.00 92.81 98 PHE A C 1
ATOM 794 O O . PHE A 1 98 ? -9.084 -2.702 6.251 1.00 92.81 98 PHE A O 1
ATOM 801 N N . THR A 1 99 ? -9.566 -3.296 8.359 1.00 95.44 99 THR A N 1
ATOM 802 C CA . THR A 1 99 ? -9.728 -1.933 8.899 1.00 95.44 99 THR A CA 1
ATOM 803 C C . THR A 1 99 ? -8.413 -1.410 9.472 1.00 95.44 99 THR A C 1
ATOM 805 O O . THR A 1 99 ? -7.477 -2.189 9.687 1.00 95.44 99 THR A O 1
ATOM 808 N N . GLY A 1 100 ? -8.346 -0.119 9.806 1.00 95.94 100 GLY A N 1
ATOM 809 C CA . GLY A 1 100 ? -7.203 0.432 10.551 1.00 95.94 100 GLY A CA 1
ATOM 810 C C . GLY A 1 100 ? -6.912 -0.337 11.845 1.00 95.94 100 GLY A C 1
ATOM 811 O O . GLY A 1 100 ? -5.774 -0.743 12.094 1.00 95.94 100 GLY A O 1
ATOM 812 N N . ALA A 1 101 ? -7.958 -0.661 12.612 1.00 95.12 101 ALA A N 1
ATOM 813 C CA . ALA A 1 101 ? -7.837 -1.454 13.835 1.00 95.12 101 ALA A CA 1
ATOM 814 C C . ALA A 1 101 ? -7.342 -2.888 13.564 1.00 95.12 101 ALA A C 1
ATOM 816 O O . ALA A 1 101 ? -6.523 -3.415 14.318 1.00 95.12 101 ALA A O 1
ATOM 817 N N . THR A 1 102 ? -7.794 -3.521 12.477 1.00 94.19 102 THR A N 1
ATOM 818 C CA . THR A 1 102 ? -7.306 -4.846 12.066 1.00 94.19 102 THR A CA 1
ATOM 819 C C . THR A 1 102 ? -5.820 -4.799 11.706 1.00 94.19 102 THR A C 1
ATOM 821 O O . THR A 1 102 ? -5.057 -5.646 12.171 1.00 94.19 102 THR A O 1
ATOM 824 N N . LEU A 1 103 ? -5.390 -3.810 10.915 1.00 95.94 103 LEU A N 1
ATOM 825 C CA . LEU A 1 103 ? -3.986 -3.639 10.522 1.00 95.94 103 LEU A CA 1
ATOM 826 C C . LEU A 1 103 ? -3.086 -3.410 11.743 1.00 95.94 103 LEU A C 1
ATOM 828 O O . LEU A 1 103 ? -2.033 -4.039 11.860 1.00 95.94 103 LEU A O 1
ATOM 832 N N . ARG A 1 104 ? -3.548 -2.600 12.701 1.00 96.19 104 ARG A N 1
ATOM 833 C CA . ARG A 1 104 ? -2.883 -2.414 13.994 1.00 96.19 104 ARG A CA 1
ATOM 834 C C . ARG A 1 104 ? -2.728 -3.724 14.760 1.00 96.19 104 ARG A C 1
ATOM 836 O O . ARG A 1 104 ? -1.628 -4.048 15.202 1.00 96.19 104 ARG A O 1
ATOM 843 N N . ASN A 1 105 ? -3.808 -4.492 14.889 1.00 93.38 105 ASN A N 1
ATOM 844 C CA . ASN A 1 105 ? -3.792 -5.771 15.600 1.00 93.38 105 ASN A CA 1
ATOM 845 C C . ASN A 1 105 ? -2.808 -6.764 14.966 1.00 93.38 105 ASN A C 1
ATOM 847 O O . ASN A 1 105 ? -2.112 -7.478 15.687 1.00 93.38 105 ASN A O 1
ATOM 851 N N . ILE A 1 106 ? -2.721 -6.798 13.632 1.00 92.88 106 ILE A N 1
ATOM 852 C CA . ILE A 1 106 ? -1.745 -7.623 12.905 1.00 92.88 106 ILE A CA 1
ATOM 853 C C . ILE A 1 106 ? -0.326 -7.194 13.266 1.00 92.88 106 ILE A C 1
ATOM 855 O O . ILE A 1 106 ? 0.471 -8.020 13.709 1.00 92.88 106 ILE A O 1
ATOM 859 N N . ARG A 1 107 ? -0.021 -5.900 13.135 1.00 94.38 107 ARG A N 1
ATOM 860 C CA . ARG A 1 107 ? 1.302 -5.354 13.453 1.00 94.38 107 ARG A CA 1
ATOM 861 C C . ARG A 1 107 ? 1.720 -5.665 14.892 1.00 94.38 107 ARG A C 1
ATOM 863 O O . ARG A 1 107 ? 2.854 -6.085 15.128 1.00 94.38 107 ARG A O 1
ATOM 870 N N . GLU A 1 108 ? 0.821 -5.460 15.851 1.00 93.88 108 GLU A N 1
ATOM 871 C CA . GLU A 1 108 ? 1.090 -5.695 17.272 1.00 93.88 108 GLU A CA 1
ATOM 872 C C . GLU A 1 108 ? 1.306 -7.185 17.577 1.00 93.88 108 GLU A C 1
ATOM 874 O O . GLU A 1 108 ? 2.232 -7.523 18.316 1.00 93.88 108 GLU A O 1
ATOM 879 N N . ARG A 1 109 ? 0.546 -8.092 16.945 1.00 90.12 109 ARG A N 1
ATOM 880 C CA . ARG A 1 109 ? 0.777 -9.548 17.029 1.00 90.12 109 ARG A CA 1
ATOM 881 C C . ARG A 1 109 ? 2.132 -9.954 16.454 1.00 90.12 109 ARG A C 1
ATOM 883 O O . ARG A 1 109 ? 2.806 -10.804 17.027 1.00 90.12 109 ARG A O 1
ATOM 890 N N . MET A 1 110 ? 2.568 -9.289 15.386 1.00 88.12 110 MET A N 1
ATOM 891 C CA . MET A 1 110 ? 3.906 -9.453 14.807 1.00 88.12 110 MET A CA 1
ATOM 892 C C . MET A 1 110 ? 5.020 -8.783 15.634 1.00 88.12 110 MET A C 1
ATOM 894 O O . MET A 1 110 ? 6.190 -8.881 15.265 1.00 88.12 110 MET A O 1
ATOM 898 N N . LYS A 1 111 ? 4.679 -8.100 16.740 1.00 90.94 111 LYS A N 1
ATOM 899 C CA . LYS A 1 111 ? 5.604 -7.357 17.618 1.00 90.94 111 LYS A CA 1
ATOM 900 C C . LYS A 1 111 ? 6.449 -6.329 16.861 1.00 90.94 111 LYS A C 1
ATOM 902 O O . LYS A 1 111 ? 7.630 -6.139 17.147 1.00 90.94 111 LYS A O 1
ATOM 907 N N . VAL A 1 112 ? 5.836 -5.667 15.882 1.00 91.06 112 VAL A N 1
ATOM 908 C CA . VAL A 1 112 ? 6.483 -4.637 15.067 1.00 91.06 112 VAL A CA 1
ATOM 909 C C . VAL A 1 112 ? 6.130 -3.251 15.583 1.00 91.06 112 VAL A C 1
ATOM 911 O O . VAL A 1 112 ? 4.960 -2.883 15.677 1.00 91.06 112 VAL A O 1
ATOM 914 N N . ASP A 1 113 ? 7.149 -2.431 15.812 1.00 93.31 113 ASP A N 1
ATOM 915 C CA . ASP A 1 113 ? 6.968 -1.007 16.073 1.00 93.31 113 ASP A CA 1
ATOM 916 C C . ASP A 1 113 ? 6.808 -0.200 14.780 1.00 93.31 113 ASP A C 1
ATOM 918 O O . ASP A 1 113 ? 7.457 -0.459 13.764 1.00 93.31 113 ASP A O 1
ATOM 922 N N . LEU A 1 114 ? 6.020 0.877 14.846 1.00 93.19 114 LEU A N 1
ATOM 923 C CA . LEU A 1 114 ? 5.854 1.823 13.735 1.00 93.19 114 LEU A CA 1
ATOM 924 C C . LEU A 1 114 ? 7.185 2.420 13.252 1.00 93.19 114 LEU A C 1
ATOM 926 O O . LEU A 1 114 ? 7.361 2.675 12.064 1.00 93.19 114 LEU A O 1
ATOM 930 N N . LYS A 1 115 ? 8.161 2.587 14.154 1.00 90.25 115 LYS A N 1
ATOM 931 C CA . LYS A 1 115 ? 9.519 3.048 13.814 1.00 90.25 115 LYS A CA 1
ATOM 932 C C . LYS A 1 115 ? 10.257 2.070 12.898 1.00 90.25 115 LYS A C 1
ATOM 934 O O . LYS A 1 115 ? 11.005 2.498 12.018 1.00 90.25 115 LYS A O 1
ATOM 939 N N . THR A 1 116 ? 10.034 0.770 13.075 1.00 86.06 116 THR A N 1
ATOM 940 C CA . THR A 1 116 ? 10.601 -0.274 12.214 1.00 86.06 116 THR A CA 1
ATOM 941 C C . THR A 1 116 ? 10.003 -0.179 10.815 1.00 86.06 116 THR A C 1
ATOM 943 O O . THR A 1 116 ? 10.742 -0.155 9.832 1.00 86.06 116 THR A O 1
ATOM 946 N N . ILE A 1 117 ? 8.681 -0.010 10.723 1.00 88.69 117 ILE A N 1
ATOM 947 C CA . ILE A 1 117 ? 7.985 0.166 9.441 1.00 88.69 117 ILE A CA 1
ATOM 948 C C . ILE A 1 117 ? 8.465 1.437 8.741 1.00 88.69 117 ILE A C 1
ATOM 950 O O . ILE A 1 117 ? 8.790 1.381 7.559 1.00 88.69 117 ILE A O 1
ATOM 954 N N . PHE A 1 118 ? 8.597 2.559 9.455 1.00 84.00 118 PHE A N 1
ATOM 955 C CA . PHE A 1 118 ? 9.176 3.795 8.914 1.00 84.00 118 PHE A CA 1
ATOM 956 C C . PHE A 1 118 ? 10.592 3.581 8.363 1.00 84.00 118 PHE A C 1
ATOM 958 O O . PHE A 1 118 ? 10.923 4.075 7.287 1.00 84.00 118 PHE A O 1
ATOM 965 N N . THR A 1 119 ? 11.434 2.828 9.073 1.00 78.75 119 THR A N 1
ATOM 966 C CA . THR A 1 119 ? 12.825 2.591 8.657 1.00 78.75 119 THR A CA 1
ATOM 967 C C . THR A 1 119 ? 12.900 1.862 7.312 1.00 78.75 119 THR A C 1
ATOM 969 O O . THR A 1 119 ? 13.783 2.159 6.506 1.00 78.75 119 THR A O 1
ATOM 972 N N . VAL A 1 120 ? 11.953 0.955 7.051 1.00 81.81 120 VAL A N 1
ATOM 973 C CA . VAL A 1 120 ? 11.896 0.143 5.826 1.00 81.81 120 VAL A CA 1
ATOM 974 C C . VAL A 1 120 ? 11.111 0.830 4.704 1.00 81.81 120 VAL A C 1
ATOM 976 O O . VAL A 1 120 ? 11.600 0.926 3.584 1.00 81.81 120 VAL A O 1
ATOM 979 N N . THR A 1 121 ? 9.913 1.334 4.999 1.00 80.44 121 THR A N 1
ATOM 980 C CA . THR A 1 121 ? 8.963 1.875 4.004 1.00 80.44 121 THR A CA 1
ATOM 981 C C . THR A 1 121 ? 9.116 3.377 3.762 1.00 80.44 121 THR A C 1
ATOM 983 O O . THR A 1 121 ? 8.574 3.903 2.797 1.00 80.44 121 THR A O 1
ATOM 986 N N . ARG A 1 122 ? 9.818 4.092 4.653 1.00 85.44 122 ARG A N 1
ATOM 987 C CA . ARG A 1 122 ? 9.917 5.565 4.693 1.00 85.44 122 ARG A CA 1
ATOM 988 C C . ARG A 1 122 ? 8.593 6.306 4.904 1.00 85.44 122 ARG A C 1
ATOM 990 O O . ARG A 1 122 ? 8.580 7.535 4.862 1.00 85.44 122 ARG A O 1
ATOM 997 N N . ILE A 1 123 ? 7.509 5.601 5.229 1.00 82.44 123 ILE A N 1
ATOM 998 C CA . ILE A 1 123 ? 6.240 6.218 5.624 1.00 82.44 123 ILE A CA 1
ATOM 999 C C . ILE A 1 123 ? 6.389 6.791 7.030 1.00 82.44 123 ILE A C 1
ATOM 1001 O O . ILE A 1 123 ? 6.671 6.059 7.979 1.00 82.44 123 ILE A O 1
ATOM 1005 N N . GLN A 1 124 ? 6.197 8.103 7.167 1.00 82.25 124 GLN A N 1
ATOM 1006 C CA . GLN A 1 124 ? 6.268 8.781 8.461 1.00 82.25 124 GLN A CA 1
ATOM 1007 C C . GLN A 1 124 ? 5.294 8.152 9.464 1.00 82.25 124 GLN A C 1
ATOM 1009 O O . GLN A 1 124 ? 4.160 7.826 9.116 1.00 82.25 124 GLN A O 1
ATOM 1014 N N . THR A 1 125 ? 5.714 8.020 10.724 1.00 90.56 125 THR A N 1
ATOM 1015 C CA . THR A 1 125 ? 4.935 7.302 11.748 1.00 90.56 125 THR A CA 1
ATOM 1016 C C . THR A 1 125 ? 3.539 7.882 11.950 1.00 90.56 125 THR A C 1
ATOM 1018 O O . THR A 1 125 ? 2.603 7.113 12.108 1.00 90.56 125 THR A O 1
ATOM 1021 N N . HIS A 1 126 ? 3.370 9.203 11.836 1.00 89.62 126 HIS A N 1
ATOM 1022 C CA . HIS A 1 126 ? 2.056 9.844 11.945 1.00 89.62 126 HIS A CA 1
ATOM 1023 C C . HIS A 1 126 ? 1.072 9.402 10.847 1.00 89.62 126 HIS A C 1
ATOM 1025 O O . HIS A 1 126 ? -0.128 9.349 11.092 1.00 89.62 126 HIS A O 1
ATOM 1031 N N . PHE A 1 127 ? 1.549 9.048 9.645 1.00 89.50 127 PHE A N 1
ATOM 1032 C CA . PHE A 1 127 ? 0.685 8.483 8.603 1.00 89.50 127 PHE A CA 1
ATOM 1033 C C . PHE A 1 127 ? 0.330 7.028 8.896 1.00 89.50 127 PHE A C 1
ATOM 1035 O O . PHE A 1 127 ? -0.793 6.622 8.627 1.00 89.50 127 PHE A O 1
ATOM 1042 N N . LEU A 1 128 ? 1.246 6.250 9.477 1.00 95.44 128 LEU A N 1
ATOM 1043 C CA . LEU A 1 128 ? 0.941 4.885 9.911 1.00 95.44 128 LEU A CA 1
ATOM 1044 C C . LEU A 1 128 ? -0.077 4.884 11.062 1.00 95.44 128 LEU A C 1
ATOM 1046 O O . LEU A 1 128 ? -1.028 4.111 11.035 1.00 95.44 128 LEU A O 1
ATOM 1050 N N . GLU A 1 129 ? 0.070 5.798 12.024 1.00 96.38 129 GLU A N 1
ATOM 1051 C CA . GLU A 1 129 ? -0.911 6.037 13.091 1.00 96.38 129 GLU A CA 1
ATOM 1052 C C . GLU A 1 129 ? -2.264 6.466 12.513 1.00 96.38 129 GLU A C 1
ATOM 1054 O O . GLU A 1 129 ? -3.301 5.971 12.948 1.00 96.38 129 GLU A O 1
ATOM 1059 N N . ALA A 1 130 ? -2.263 7.338 11.499 1.00 93.94 130 ALA A N 1
ATOM 1060 C CA . ALA A 1 130 ? -3.483 7.752 10.816 1.00 93.94 130 ALA A CA 1
ATOM 1061 C C . ALA A 1 130 ? -4.156 6.602 10.049 1.00 93.94 130 ALA A C 1
ATOM 1063 O O . ALA A 1 130 ? -5.383 6.549 10.013 1.00 93.94 130 ALA A O 1
ATOM 1064 N N . ILE A 1 131 ? -3.387 5.669 9.471 1.00 97.12 131 ILE A N 1
ATOM 1065 C CA . ILE A 1 131 ? -3.936 4.443 8.873 1.00 97.12 131 ILE A CA 1
ATOM 1066 C C . ILE A 1 131 ? -4.564 3.568 9.966 1.00 97.12 131 ILE A C 1
ATOM 1068 O O . ILE A 1 131 ? -5.701 3.127 9.853 1.00 97.12 131 ILE A O 1
ATOM 1072 N N . GLU A 1 132 ? -3.850 3.325 11.061 1.00 97.94 132 GLU A N 1
ATOM 1073 C CA . GLU A 1 132 ? -4.346 2.463 12.139 1.00 97.94 132 GLU A CA 1
ATOM 1074 C C . GLU A 1 132 ? -5.560 3.038 12.873 1.00 97.94 132 GLU A C 1
ATOM 1076 O O . GLU A 1 132 ? -6.418 2.287 13.336 1.00 97.94 132 GLU A O 1
ATOM 1081 N N . GLY A 1 133 ? -5.635 4.363 12.976 1.00 96.94 133 GLY A N 1
ATOM 1082 C CA . GLY A 1 133 ? -6.749 5.087 13.580 1.00 96.94 133 GLY A CA 1
ATOM 1083 C C . GLY A 1 133 ? -7.864 5.468 12.609 1.00 96.94 133 GLY A C 1
ATOM 1084 O O . GLY A 1 133 ? -8.792 6.147 13.038 1.00 96.94 133 GLY A O 1
ATOM 1085 N N . GLU A 1 134 ? -7.765 5.099 11.326 1.00 96.19 134 GLU A N 1
ATOM 1086 C CA . GLU A 1 134 ? -8.688 5.534 10.263 1.00 96.19 134 GLU A CA 1
ATOM 1087 C C . GLU A 1 134 ? -8.926 7.060 10.263 1.00 96.19 134 GLU A C 1
ATOM 1089 O O . GLU A 1 134 ? -10.015 7.554 9.975 1.00 96.19 134 GLU A O 1
ATOM 1094 N N . ALA A 1 135 ? -7.883 7.834 10.582 1.00 94.88 135 ALA A N 1
ATOM 1095 C CA . ALA A 1 135 ? -7.912 9.294 10.615 1.00 94.88 135 ALA A CA 1
ATOM 1096 C C . ALA A 1 135 ? -7.842 9.855 9.186 1.00 94.88 135 ALA A C 1
ATOM 1098 O O . ALA A 1 135 ? -6.844 10.440 8.763 1.00 94.88 135 ALA A O 1
ATOM 1099 N N . PHE A 1 136 ? -8.906 9.636 8.413 1.00 92.88 136 PHE A N 1
ATOM 1100 C CA . PHE A 1 136 ? -8.951 9.917 6.979 1.00 92.88 136 PHE A CA 1
ATOM 1101 C C . PHE A 1 136 ? -8.668 11.385 6.630 1.00 92.88 136 PHE A C 1
ATOM 1103 O O . PHE A 1 136 ? -8.046 11.654 5.603 1.00 92.88 136 PHE A O 1
ATOM 1110 N N . GLN A 1 137 ? -9.014 12.324 7.519 1.00 89.44 137 GLN A N 1
ATOM 1111 C CA . GLN A 1 137 ? -8.708 13.749 7.353 1.00 89.44 137 GLN A CA 1
ATOM 1112 C C . GLN A 1 137 ? -7.206 14.073 7.297 1.00 89.44 137 GLN A C 1
ATOM 1114 O O . GLN A 1 137 ? -6.827 15.150 6.846 1.00 89.44 137 GLN A O 1
ATOM 1119 N N . SER A 1 138 ? -6.339 13.174 7.769 1.00 82.50 138 SER A N 1
ATOM 1120 C CA . SER A 1 138 ? -4.889 13.375 7.760 1.00 82.50 138 SER A CA 1
ATOM 1121 C C . SER A 1 138 ? -4.260 13.145 6.382 1.00 82.50 138 SER A C 1
ATOM 1123 O O . SER A 1 138 ? -3.091 13.479 6.192 1.00 82.50 138 SER A O 1
ATOM 1125 N N . PHE A 1 139 ? -5.002 12.586 5.419 1.00 80.19 139 PHE A N 1
ATOM 1126 C CA . PHE A 1 139 ? -4.493 12.294 4.080 1.00 80.19 139 PHE A CA 1
ATOM 1127 C C . PHE A 1 139 ? -4.891 13.394 3.086 1.00 80.19 139 PHE A C 1
ATOM 1129 O O . PHE A 1 139 ? -6.083 13.617 2.882 1.00 80.19 139 PHE A O 1
ATOM 1136 N N . PRO A 1 140 ? -3.923 14.039 2.404 1.00 71.81 140 PRO A N 1
ATOM 1137 C CA . PRO A 1 140 ? -4.219 15.102 1.440 1.00 71.81 140 PRO A CA 1
ATOM 1138 C C . PRO A 1 140 ? -5.031 14.642 0.222 1.00 71.81 140 PRO A C 1
ATOM 1140 O O . PRO A 1 140 ? -5.788 15.425 -0.341 1.00 71.81 140 PRO A O 1
ATOM 1143 N N . ALA A 1 141 ? -4.842 13.391 -0.212 1.00 77.19 141 ALA A N 1
ATOM 1144 C CA . ALA A 1 141 ? -5.576 12.785 -1.322 1.00 77.19 141 ALA A CA 1
ATOM 1145 C C . ALA A 1 141 ? -5.528 11.246 -1.259 1.00 77.19 141 ALA A C 1
ATOM 1147 O O . ALA A 1 141 ? -4.575 10.671 -0.721 1.00 77.19 141 ALA A O 1
ATOM 1148 N N . GLU A 1 142 ? -6.504 10.581 -1.893 1.00 79.44 142 GLU A N 1
ATOM 1149 C CA . GLU A 1 142 ? -6.619 9.110 -1.955 1.00 79.44 142 GLU A CA 1
ATOM 1150 C C . GLU A 1 142 ? -5.344 8.437 -2.494 1.00 79.44 142 GLU A C 1
ATOM 1152 O O . GLU A 1 142 ? -4.952 7.369 -2.026 1.00 79.44 142 GLU A O 1
ATOM 1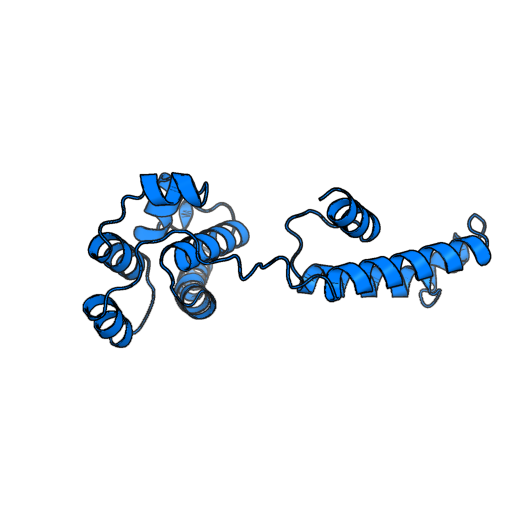157 N N . VAL A 1 143 ? -4.657 9.075 -3.449 1.00 72.25 143 VAL A N 1
ATOM 1158 C CA . VAL A 1 143 ? -3.427 8.545 -4.062 1.00 72.25 143 VAL A CA 1
ATOM 1159 C C . VAL A 1 143 ? -2.309 8.316 -3.039 1.00 72.25 143 VAL A C 1
ATOM 1161 O O . VAL A 1 143 ? -1.597 7.319 -3.138 1.00 72.25 143 VAL A O 1
ATOM 1164 N N . TYR A 1 144 ? -2.188 9.179 -2.024 1.00 78.19 144 TYR A N 1
ATOM 1165 C CA . TYR A 1 144 ? -1.195 9.017 -0.959 1.00 78.19 144 TYR A CA 1
ATOM 1166 C C . TYR A 1 144 ? -1.567 7.858 -0.041 1.00 78.19 144 TYR A C 1
ATOM 1168 O O . TYR A 1 144 ? -0.735 6.996 0.231 1.00 78.19 144 TYR A O 1
ATOM 1176 N N . LEU A 1 145 ? -2.834 7.804 0.380 1.00 84.38 145 LEU A N 1
ATOM 1177 C CA . LEU A 1 145 ? -3.351 6.722 1.213 1.00 84.38 145 LEU A CA 1
ATOM 1178 C C . LEU A 1 145 ? -3.156 5.360 0.535 1.00 84.38 145 LEU A C 1
ATOM 1180 O O . LEU A 1 145 ? -2.650 4.429 1.156 1.00 84.38 145 LEU A O 1
ATOM 1184 N N . ARG A 1 146 ? -3.485 5.258 -0.757 1.00 85.75 146 ARG A N 1
ATOM 1185 C CA . ARG A 1 146 ? -3.285 4.044 -1.555 1.00 85.75 146 ARG A CA 1
ATOM 1186 C C . ARG A 1 146 ? -1.822 3.601 -1.553 1.00 85.75 146 ARG A C 1
ATOM 1188 O O . ARG A 1 146 ? -1.552 2.433 -1.290 1.00 85.75 146 ARG A O 1
ATOM 1195 N N . SER A 1 147 ? -0.891 4.513 -1.828 1.00 80.69 147 SER A N 1
ATOM 1196 C CA . SER A 1 147 ? 0.544 4.201 -1.837 1.00 80.69 147 SER A CA 1
ATOM 1197 C C . SER A 1 147 ? 1.040 3.738 -0.466 1.00 80.69 147 SER A C 1
ATOM 1199 O O . SER A 1 147 ? 1.767 2.750 -0.379 1.00 80.69 147 SER A O 1
ATOM 1201 N N . TYR A 1 148 ? 0.602 4.387 0.615 1.00 89.56 148 TYR A N 1
ATOM 1202 C CA . TYR A 1 148 ? 0.985 3.990 1.970 1.00 89.56 148 TYR A CA 1
ATOM 1203 C C . TYR A 1 148 ? 0.412 2.627 2.370 1.00 89.56 148 TYR A C 1
ATOM 1205 O O . TYR A 1 148 ? 1.121 1.824 2.970 1.00 89.56 148 TYR A O 1
ATOM 1213 N N . LEU A 1 149 ? -0.834 2.328 1.994 1.00 92.06 149 LEU A N 1
ATOM 1214 C CA . LEU A 1 149 ? -1.448 1.019 2.228 1.00 92.06 149 LEU A CA 1
ATOM 1215 C C . LEU A 1 149 ? -0.721 -0.104 1.482 1.00 92.06 149 LEU A C 1
ATOM 1217 O O . LEU A 1 149 ? -0.576 -1.189 2.038 1.00 92.06 149 LEU A O 1
ATOM 1221 N N . ILE A 1 150 ? -0.242 0.147 0.257 1.00 86.88 150 ILE A N 1
ATOM 1222 C CA . ILE A 1 150 ? 0.546 -0.831 -0.509 1.00 86.88 150 ILE A CA 1
ATOM 1223 C C . ILE A 1 150 ? 1.811 -1.203 0.255 1.00 86.88 150 ILE A C 1
ATOM 1225 O O . ILE A 1 150 ? 2.035 -2.374 0.552 1.00 86.88 150 ILE A O 1
ATOM 1229 N N . GLU A 1 151 ? 2.621 -0.210 0.603 1.00 84.38 151 GLU A N 1
ATOM 1230 C CA . GLU A 1 151 ? 3.890 -0.448 1.288 1.00 84.38 151 GLU A CA 1
ATOM 1231 C C . GLU A 1 151 ? 3.679 -1.029 2.691 1.00 84.38 151 GLU A C 1
ATOM 1233 O O . GLU A 1 151 ? 4.427 -1.913 3.113 1.00 84.38 151 GLU A O 1
ATOM 1238 N N . TYR A 1 152 ? 2.614 -0.622 3.387 1.00 92.19 152 TYR A N 1
ATOM 1239 C CA . TYR A 1 152 ? 2.293 -1.174 4.696 1.00 92.19 152 TYR A CA 1
ATOM 1240 C C . TYR A 1 152 ? 1.847 -2.643 4.622 1.00 92.19 152 TYR A C 1
ATOM 1242 O O . TYR A 1 152 ? 2.371 -3.487 5.351 1.00 92.19 152 TYR A O 1
ATOM 1250 N N . ALA A 1 153 ? 0.945 -2.982 3.694 1.00 91.62 153 ALA A N 1
ATOM 1251 C CA . ALA A 1 153 ? 0.504 -4.359 3.471 1.00 91.62 153 ALA A CA 1
ATOM 1252 C C . ALA A 1 153 ? 1.671 -5.262 3.056 1.00 91.62 153 ALA A C 1
ATOM 1254 O O . ALA A 1 153 ? 1.811 -6.370 3.572 1.00 91.62 153 ALA A O 1
ATOM 1255 N N . ARG A 1 154 ? 2.548 -4.769 2.175 1.00 86.25 154 ARG A N 1
ATOM 1256 C CA . ARG A 1 154 ? 3.756 -5.487 1.755 1.00 86.25 154 ARG A CA 1
ATOM 1257 C C . ARG A 1 154 ? 4.708 -5.731 2.919 1.00 86.25 154 ARG A C 1
ATOM 1259 O O . ARG A 1 154 ? 5.241 -6.831 3.030 1.00 86.25 154 ARG A O 1
ATOM 1266 N N . PHE A 1 155 ? 4.897 -4.746 3.798 1.00 86.94 155 PHE A N 1
ATOM 1267 C CA . PHE A 1 155 ? 5.734 -4.902 4.989 1.00 86.94 155 PHE A CA 1
ATOM 1268 C C . PHE A 1 155 ? 5.194 -6.003 5.912 1.00 86.94 155 PHE A C 1
ATOM 1270 O O . PHE A 1 155 ? 5.953 -6.833 6.409 1.00 86.94 155 PHE A O 1
ATOM 1277 N N . LEU A 1 156 ? 3.874 -6.043 6.102 1.00 87.50 156 LEU A N 1
ATOM 1278 C CA . LEU A 1 156 ? 3.193 -7.045 6.925 1.00 87.50 156 LEU A CA 1
ATOM 1279 C C . LEU A 1 156 ? 2.979 -8.393 6.207 1.00 87.50 156 LEU A C 1
ATOM 1281 O O . LEU A 1 156 ? 2.359 -9.288 6.775 1.00 87.50 156 LEU A O 1
ATOM 1285 N N . SER A 1 157 ? 3.483 -8.562 4.978 1.00 86.06 157 SER A N 1
ATOM 1286 C CA . SER A 1 157 ? 3.267 -9.762 4.151 1.00 86.06 157 SER A CA 1
ATOM 1287 C C . SER A 1 157 ? 1.782 -10.109 3.935 1.00 86.06 157 SER A C 1
ATOM 1289 O O . SER A 1 157 ? 1.408 -11.280 3.872 1.00 86.06 157 SER A O 1
ATOM 1291 N N . LEU A 1 158 ? 0.929 -9.088 3.829 1.00 86.50 158 LEU A N 1
ATOM 1292 C CA . LEU A 1 158 ? -0.505 -9.212 3.565 1.00 86.50 158 LEU A CA 1
ATOM 1293 C C . LEU A 1 158 ? -0.809 -9.116 2.065 1.00 86.50 158 LEU A C 1
ATOM 1295 O O . LEU A 1 158 ? -0.054 -8.519 1.294 1.00 86.50 158 LEU A O 1
ATOM 1299 N N . ASP A 1 159 ? -1.967 -9.640 1.658 1.00 84.75 159 ASP A N 1
ATOM 1300 C CA . ASP A 1 159 ? -2.496 -9.416 0.311 1.00 84.75 159 ASP A CA 1
ATOM 1301 C C . ASP A 1 159 ? -2.835 -7.932 0.123 1.00 84.75 159 ASP A C 1
ATOM 1303 O O . ASP A 1 159 ? -3.797 -7.401 0.685 1.00 84.75 159 ASP A O 1
ATOM 1307 N N . THR A 1 160 ? -2.031 -7.260 -0.698 1.00 87.62 160 THR A N 1
ATOM 1308 C CA . THR A 1 160 ? -2.174 -5.833 -0.972 1.00 87.62 160 THR A CA 1
ATOM 1309 C C . THR A 1 160 ? -3.515 -5.481 -1.611 1.00 87.62 160 THR A C 1
ATOM 1311 O O . THR A 1 160 ? -4.093 -4.454 -1.268 1.00 87.62 160 THR A O 1
ATOM 1314 N N . GLN A 1 161 ? -4.027 -6.298 -2.536 1.00 87.94 161 GLN A N 1
ATOM 1315 C CA . GLN A 1 161 ? -5.291 -5.992 -3.209 1.00 87.94 161 GLN A CA 1
ATOM 1316 C C . GLN A 1 161 ? -6.461 -6.100 -2.240 1.00 87.94 161 GLN A C 1
ATOM 1318 O O . GLN A 1 161 ? -7.332 -5.230 -2.236 1.00 87.94 161 GLN A O 1
ATOM 1323 N N . ARG A 1 162 ? -6.453 -7.120 -1.377 1.00 87.88 162 ARG A N 1
ATOM 1324 C CA . ARG A 1 162 ? -7.488 -7.287 -0.356 1.00 87.88 162 ARG A CA 1
ATOM 1325 C C . ARG A 1 162 ? -7.489 -6.127 0.643 1.00 87.88 162 ARG A C 1
ATOM 1327 O O . ARG A 1 162 ? -8.541 -5.538 0.872 1.00 87.88 162 ARG A O 1
ATOM 1334 N N . VAL A 1 163 ? -6.315 -5.740 1.156 1.00 93.81 163 VAL A N 1
ATOM 1335 C CA . VAL A 1 163 ? -6.178 -4.584 2.063 1.00 93.81 163 VAL A CA 1
ATOM 1336 C C . VAL A 1 163 ? -6.678 -3.298 1.402 1.00 93.81 163 VAL A C 1
ATOM 1338 O O . VAL A 1 163 ? -7.444 -2.552 2.006 1.00 93.81 163 VAL A O 1
ATOM 1341 N N . LEU A 1 164 ? -6.281 -3.040 0.152 1.00 91.31 164 LEU A N 1
ATOM 1342 C CA . LEU A 1 164 ? -6.712 -1.845 -0.575 1.00 91.31 164 LEU A CA 1
ATOM 1343 C C . LEU A 1 164 ? -8.226 -1.793 -0.773 1.00 91.31 164 LEU A C 1
ATOM 1345 O O . LEU A 1 164 ? -8.814 -0.731 -0.583 1.00 91.31 164 LEU A O 1
ATOM 1349 N N . ASN A 1 165 ? -8.847 -2.905 -1.167 1.00 89.69 165 ASN A N 1
ATOM 1350 C CA . ASN A 1 165 ? -10.284 -2.952 -1.426 1.00 89.69 165 ASN A CA 1
ATOM 1351 C C . ASN A 1 165 ? -11.091 -2.672 -0.154 1.00 89.69 165 ASN A C 1
ATOM 1353 O O . ASN A 1 165 ? -11.968 -1.808 -0.172 1.00 89.69 165 ASN A O 1
ATOM 1357 N N . ASP A 1 166 ? -10.755 -3.348 0.946 1.00 92.62 166 ASP A N 1
ATOM 1358 C CA . ASP A 1 166 ? -11.464 -3.205 2.221 1.00 92.62 166 ASP A CA 1
ATOM 1359 C C . ASP A 1 166 ? -11.301 -1.799 2.810 1.00 92.62 166 ASP A C 1
ATOM 1361 O O . ASP A 1 166 ? -12.259 -1.201 3.305 1.00 92.62 166 ASP A O 1
ATOM 1365 N N . TYR A 1 167 ? -10.081 -1.262 2.754 1.00 96.50 167 TYR A N 1
ATOM 1366 C CA . TYR A 1 167 ? -9.749 -0.000 3.400 1.00 96.50 167 TYR A CA 1
ATOM 1367 C C . TYR A 1 167 ? -10.219 1.211 2.579 1.00 96.50 167 TYR A C 1
ATOM 1369 O O . TYR A 1 167 ? -10.803 2.149 3.124 1.00 96.50 167 TYR A O 1
ATOM 1377 N N . LEU A 1 168 ? -10.008 1.216 1.254 1.00 92.56 168 LEU A N 1
ATOM 1378 C CA . LEU A 1 168 ? -10.405 2.352 0.409 1.00 92.56 168 LEU A CA 1
ATOM 1379 C C . LEU A 1 168 ? -11.923 2.479 0.264 1.00 92.56 168 LEU A C 1
ATOM 1381 O O . LEU A 1 168 ? -12.402 3.595 0.076 1.00 92.56 168 LEU A O 1
ATOM 1385 N N . ALA A 1 169 ? -12.684 1.385 0.383 1.00 92.56 169 ALA A N 1
ATOM 1386 C CA . ALA A 1 169 ? -14.142 1.464 0.463 1.00 92.56 169 ALA A CA 1
ATOM 1387 C C . ALA A 1 169 ? -14.577 2.385 1.619 1.00 92.56 169 ALA A C 1
ATOM 1389 O O . ALA A 1 169 ? -15.340 3.323 1.408 1.00 92.56 169 ALA A O 1
ATOM 1390 N N . ARG A 1 170 ? -13.975 2.214 2.802 1.00 93.00 170 ARG A N 1
ATOM 1391 C CA . ARG A 1 170 ? -14.258 3.026 4.000 1.00 93.00 170 ARG A CA 1
ATOM 1392 C C . ARG A 1 170 ? -13.863 4.490 3.827 1.00 93.00 170 ARG A C 1
ATOM 1394 O O . ARG A 1 170 ? -14.618 5.380 4.207 1.00 93.00 170 ARG A O 1
ATOM 1401 N N . TYR A 1 171 ? -12.700 4.744 3.226 1.00 92.62 171 TYR A N 1
ATOM 1402 C CA . TYR A 1 171 ? -12.248 6.108 2.931 1.00 92.62 171 TYR A CA 1
ATOM 1403 C C . TYR A 1 171 ? -13.210 6.844 1.984 1.00 92.62 171 TYR A C 1
ATOM 1405 O O . TYR A 1 171 ? -13.515 8.023 2.178 1.00 92.62 171 TYR A O 1
ATOM 1413 N N . ARG A 1 172 ? -13.709 6.145 0.958 1.00 92.62 172 ARG A N 1
ATOM 1414 C CA . ARG A 1 172 ? -14.663 6.702 -0.010 1.00 92.62 172 ARG A CA 1
ATOM 1415 C C . ARG A 1 172 ? -16.034 6.935 0.610 1.00 92.62 172 ARG A C 1
ATOM 1417 O O . ARG A 1 172 ? -16.607 7.993 0.367 1.00 92.62 172 ARG A O 1
ATOM 1424 N N . ASP A 1 173 ? -16.511 6.020 1.451 1.00 94.00 173 ASP A N 1
ATOM 1425 C CA . ASP A 1 173 ? -17.753 6.200 2.211 1.00 94.00 173 ASP A CA 1
ATOM 1426 C C . ASP A 1 173 ? -17.671 7.427 3.126 1.00 94.00 173 ASP A C 1
ATOM 1428 O O . ASP A 1 173 ? -18.603 8.228 3.177 1.00 94.00 173 ASP A O 1
ATOM 1432 N N . TRP A 1 174 ? -16.535 7.619 3.804 1.00 94.12 174 TRP A N 1
ATOM 1433 C CA . TRP A 1 174 ? -16.286 8.818 4.604 1.00 94.12 174 TRP A CA 1
ATOM 1434 C C . TRP A 1 174 ? -16.259 10.082 3.741 1.00 94.12 174 TRP A C 1
ATOM 1436 O O . TRP A 1 174 ? -16.897 11.068 4.091 1.00 94.12 174 TRP A O 1
ATOM 1446 N N . THR A 1 175 ? -15.585 10.055 2.588 1.00 89.62 175 THR A N 1
ATOM 1447 C CA . THR A 1 175 ? -15.509 11.218 1.687 1.00 89.62 175 THR A CA 1
ATOM 1448 C C . THR A 1 175 ? -16.892 11.592 1.146 1.00 89.62 175 THR A C 1
ATOM 1450 O O . THR A 1 175 ? -17.221 12.771 1.070 1.00 89.62 175 THR A O 1
ATOM 1453 N N . ALA A 1 176 ? -17.732 10.602 0.829 1.00 91.12 176 ALA A N 1
ATOM 1454 C CA . ALA A 1 176 ? -19.108 10.817 0.387 1.00 91.12 176 ALA A CA 1
ATOM 1455 C C . ALA A 1 176 ? -20.005 11.432 1.476 1.00 91.12 176 ALA A C 1
ATOM 1457 O O . ALA A 1 176 ? -20.958 12.127 1.148 1.00 91.12 176 ALA A O 1
ATOM 1458 N N . GLN A 1 177 ? -19.708 11.200 2.758 1.00 87.50 177 GLN A N 1
ATOM 1459 C CA . GLN A 1 177 ? -20.427 11.806 3.887 1.00 87.50 177 GLN A CA 1
ATOM 1460 C C . GLN A 1 177 ? -19.984 13.248 4.188 1.00 87.50 177 GLN A C 1
ATOM 1462 O O . GLN A 1 177 ? -20.669 13.947 4.931 1.00 87.50 177 GLN A O 1
ATOM 1467 N N . GLN A 1 178 ? -18.838 13.676 3.652 1.00 76.75 178 GLN A N 1
ATOM 1468 C CA . GLN A 1 178 ? -18.272 15.021 3.834 1.00 76.75 178 GLN A CA 1
ATOM 1469 C C . GLN A 1 178 ? -18.580 15.966 2.657 1.00 76.75 178 GLN A C 1
ATOM 1471 O O . GLN A 1 178 ? -18.215 17.142 2.719 1.00 76.75 178 GLN A O 1
ATOM 1476 N N . ALA A 1 179 ? -19.194 15.446 1.588 1.00 63.38 179 ALA A N 1
ATOM 1477 C CA . ALA A 1 179 ? -19.598 16.177 0.386 1.00 63.38 179 ALA A CA 1
ATOM 1478 C C . ALA A 1 179 ? -21.047 16.672 0.493 1.00 63.38 179 ALA A C 1
ATOM 1480 O O . ALA A 1 179 ? -21.301 17.810 0.037 1.00 63.38 179 ALA A O 1
#

Secondary structure (DSSP, 8-state):
-HHHHHHHHHTT--TT--HHHHHHHHHHHHHHHTT-STTTTTTTTSS-HHHHHHHHHHHHHHHHHHHHS----SS-S--SPPPPPHHHHHHHTT-----HHHHHHHHHHTT--HHHHHHHH---HHHHHHHHTT-GGG-S-HHHHHHHHHHHHHHTT--HHHHHHHHHHHHHHHHHH--